Protein AF-A0A1J5QTK3-F1 (afdb_monomer_lite)

Organism: NCBI:txid410659

pLDDT: mean 83.71, std 11.72, range [50.41, 92.31]

InterPro domains:
  IPR041464 TubC, N-terminal docking domain [PF18563] (5-52)
  IPR044894 TubC, N-terminal docking domain superfamily [G3DSA:1.10.10.1830] (3-54)

Structure (mmCIF, N/CA/C/O backbone):
data_AF-A0A1J5QTK3-F1
#
_entry.id   AF-A0A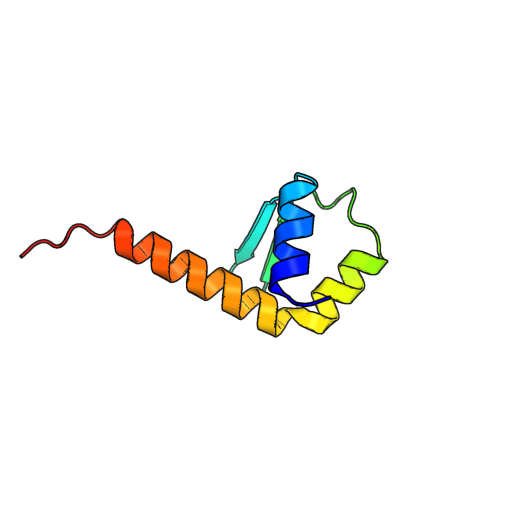1J5QTK3-F1
#
loop_
_atom_site.group_PDB
_atom_site.id
_atom_site.type_symbol
_atom_site.label_atom_id
_atom_site.label_alt_id
_atom_site.label_comp_id
_atom_site.label_asym_id
_atom_site.label_entity_id
_atom_site.label_seq_id
_atom_site.pdbx_PDB_ins_code
_atom_site.Cartn_x
_atom_site.Cartn_y
_atom_site.Cartn_z
_atom_site.occupancy
_atom_site.B_iso_or_equiv
_atom_site.auth_seq_id
_atom_site.auth_comp_id
_atom_site.auth_asym_id
_atom_site.auth_atom_id
_atom_site.pdbx_PDB_model_num
ATOM 1 N N . MET A 1 1 ? 12.633 -7.434 3.554 1.00 66.12 1 MET A N 1
ATOM 2 C CA . MET A 1 1 ? 11.957 -6.132 3.411 1.00 66.12 1 MET A CA 1
ATOM 3 C C . MET A 1 1 ? 10.752 -6.132 4.330 1.00 66.12 1 MET A C 1
ATOM 5 O O . MET A 1 1 ? 10.149 -7.182 4.473 1.00 66.12 1 MET A O 1
ATOM 9 N N . LEU A 1 2 ? 10.441 -5.040 5.006 1.00 84.81 2 LEU A N 1
ATOM 10 C CA . LEU A 1 2 ? 9.273 -4.886 5.874 1.00 84.81 2 LEU A CA 1
ATOM 11 C C . LEU A 1 2 ? 8.171 -4.109 5.133 1.00 84.81 2 LEU A C 1
ATOM 13 O O . LEU A 1 2 ? 8.442 -3.439 4.138 1.00 84.81 2 LEU A O 1
ATOM 17 N N . ALA A 1 3 ? 6.924 -4.183 5.607 1.00 86.88 3 ALA A N 1
ATOM 18 C CA . ALA A 1 3 ? 5.814 -3.399 5.055 1.00 86.88 3 ALA A CA 1
ATOM 19 C C . ALA A 1 3 ? 6.093 -1.875 4.957 1.00 86.88 3 ALA A C 1
ATOM 21 O O . ALA A 1 3 ? 5.879 -1.328 3.877 1.00 86.88 3 ALA A O 1
ATOM 22 N N . PRO A 1 4 ? 6.616 -1.182 5.994 1.00 88.56 4 PRO A N 1
ATOM 23 C CA . PRO A 1 4 ? 6.919 0.251 5.897 1.00 88.56 4 PRO A CA 1
ATOM 24 C C . PRO A 1 4 ? 8.049 0.575 4.911 1.00 88.56 4 PR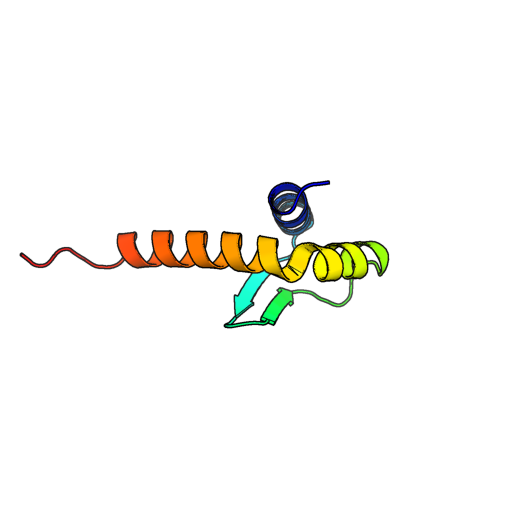O A C 1
ATOM 26 O O . PRO A 1 4 ? 8.001 1.607 4.252 1.00 88.56 4 PRO A O 1
ATOM 29 N N . GLU A 1 5 ? 9.040 -0.309 4.759 1.00 90.38 5 GLU A N 1
ATOM 30 C CA . GLU A 1 5 ? 10.114 -0.118 3.775 1.00 90.38 5 GLU A CA 1
ATOM 31 C C . GLU A 1 5 ? 9.572 -0.172 2.343 1.00 90.38 5 GLU A C 1
ATOM 33 O O . GLU A 1 5 ? 9.985 0.619 1.502 1.00 90.38 5 GLU A O 1
ATOM 38 N N . LEU A 1 6 ? 8.622 -1.075 2.076 1.00 89.25 6 LEU A N 1
ATOM 39 C CA . LEU A 1 6 ? 7.993 -1.206 0.762 1.00 89.25 6 LEU A CA 1
ATOM 40 C C . LEU A 1 6 ? 7.147 0.029 0.415 1.00 89.25 6 LEU A C 1
ATOM 42 O O . LEU A 1 6 ? 7.215 0.523 -0.706 1.00 89.25 6 LEU A O 1
ATOM 46 N N . ILE A 1 7 ? 6.392 0.553 1.387 1.00 90.75 7 ILE A N 1
ATOM 47 C CA . ILE A 1 7 ? 5.625 1.799 1.231 1.00 90.75 7 ILE A CA 1
ATOM 48 C C . ILE A 1 7 ? 6.575 2.964 0.922 1.00 90.75 7 ILE A C 1
ATOM 50 O O . ILE A 1 7 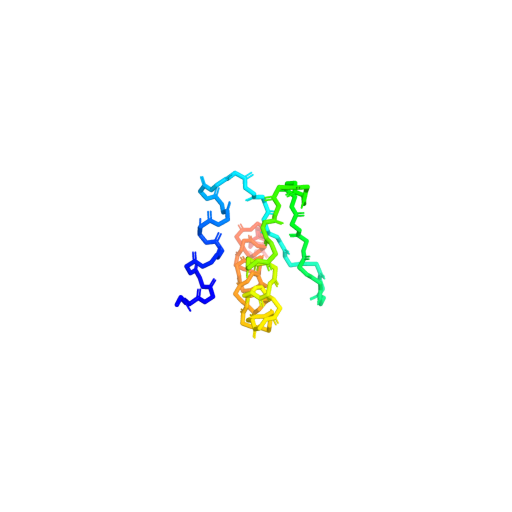? 6.372 3.691 -0.049 1.00 90.75 7 ILE A O 1
ATOM 54 N N . PHE A 1 8 ? 7.649 3.102 1.704 1.00 90.62 8 PHE A N 1
ATOM 55 C CA . PHE A 1 8 ? 8.634 4.162 1.508 1.00 90.62 8 PHE A CA 1
ATOM 56 C C . PHE A 1 8 ? 9.327 4.062 0.146 1.00 90.62 8 PHE A C 1
ATOM 58 O O . PHE A 1 8 ? 9.455 5.065 -0.552 1.00 90.62 8 PHE A O 1
ATOM 65 N N . GLN A 1 9 ? 9.718 2.854 -0.270 1.00 90.62 9 GLN A N 1
ATOM 66 C CA . GLN A 1 9 ? 10.310 2.620 -1.585 1.00 90.62 9 GLN A CA 1
ATOM 67 C C . GLN A 1 9 ? 9.373 3.088 -2.705 1.00 90.62 9 GLN A C 1
ATOM 69 O O . GLN A 1 9 ? 9.815 3.815 -3.595 1.00 90.62 9 GLN A O 1
ATOM 74 N N . LEU A 1 10 ? 8.087 2.731 -2.634 1.00 90.38 10 LEU A N 1
ATOM 75 C CA . LEU A 1 10 ? 7.083 3.155 -3.610 1.00 90.38 10 LEU A CA 1
ATOM 76 C C . LEU A 1 10 ? 6.968 4.683 -3.675 1.00 90.38 10 LEU A C 1
ATOM 78 O O . LEU A 1 10 ? 7.066 5.247 -4.763 1.00 90.38 10 LEU A O 1
ATOM 82 N N . TRP A 1 11 ? 6.879 5.365 -2.532 1.00 90.69 11 TRP A N 1
ATOM 83 C CA . TRP A 1 11 ? 6.848 6.831 -2.502 1.00 90.69 11 TRP A CA 1
ATOM 84 C C . TRP A 1 11 ? 8.107 7.465 -3.097 1.00 90.69 11 TRP A C 1
ATOM 86 O O . TRP A 1 11 ? 8.010 8.391 -3.901 1.00 90.69 11 TRP A O 1
ATOM 96 N N . THR A 1 12 ? 9.294 6.951 -2.763 1.00 91.06 12 THR A N 1
ATOM 97 C CA . THR A 1 12 ? 10.556 7.475 -3.318 1.00 91.06 12 THR A CA 1
ATOM 98 C C . THR A 1 12 ? 10.705 7.226 -4.816 1.00 91.06 12 THR A C 1
ATOM 100 O O . THR A 1 12 ? 11.370 8.001 -5.499 1.00 91.06 12 THR A O 1
ATOM 103 N N . ALA A 1 13 ? 10.064 6.178 -5.332 1.00 89.81 13 ALA A N 1
ATOM 104 C CA . ALA A 1 13 ? 10.013 5.878 -6.755 1.00 89.81 13 ALA A CA 1
ATOM 105 C C . ALA A 1 13 ? 8.909 6.663 -7.496 1.00 89.81 13 ALA A C 1
ATOM 107 O O . ALA A 1 13 ? 8.759 6.504 -8.704 1.00 89.81 13 ALA A O 1
ATOM 108 N N . GLY A 1 14 ? 8.168 7.536 -6.801 1.00 90.12 14 GLY A N 1
ATOM 109 C CA . GLY A 1 14 ? 7.142 8.398 -7.392 1.00 90.12 14 GLY A CA 1
ATOM 110 C C . GLY A 1 14 ? 5.749 7.771 -7.466 1.00 90.12 14 GLY A C 1
ATOM 111 O O . GLY A 1 14 ? 4.851 8.359 -8.068 1.00 90.12 14 GLY A O 1
ATOM 112 N N . TYR A 1 15 ? 5.545 6.610 -6.844 1.00 91.25 15 TYR A N 1
ATOM 113 C CA . TYR A 1 15 ? 4.230 5.993 -6.728 1.00 91.25 15 TYR A CA 1
ATOM 114 C C . TYR A 1 15 ? 3.466 6.588 -5.552 1.00 91.25 15 TYR A C 1
ATOM 116 O O . TYR A 1 15 ? 3.999 6.758 -4.458 1.00 91.25 15 TYR A O 1
ATOM 124 N N . SER A 1 16 ? 2.181 6.834 -5.751 1.00 90.12 16 SER A N 1
ATOM 125 C CA . SER A 1 16 ? 1.227 7.072 -4.675 1.00 90.12 16 SER A CA 1
ATOM 126 C C . SER A 1 16 ? 0.620 5.741 -4.267 1.00 90.12 16 SER A C 1
ATOM 128 O O . SER A 1 16 ? 0.075 5.043 -5.114 1.00 90.12 16 SER A O 1
ATOM 130 N N . ILE A 1 17 ? 0.709 5.394 -2.986 1.00 91.12 17 ILE A N 1
ATOM 131 C CA . ILE A 1 17 ? 0.059 4.216 -2.409 1.00 91.12 17 ILE A CA 1
ATOM 132 C C . ILE A 1 17 ? -0.886 4.662 -1.297 1.00 91.12 17 ILE A C 1
ATOM 134 O O . ILE A 1 17 ? -0.478 5.364 -0.373 1.00 91.12 17 ILE A O 1
ATOM 138 N N . THR A 1 18 ? -2.148 4.252 -1.388 1.00 89.75 18 THR A N 1
ATOM 139 C CA . THR A 1 18 ? -3.178 4.544 -0.386 1.00 89.75 18 THR A CA 1
ATOM 140 C C . THR A 1 18 ? -4.004 3.295 -0.080 1.00 89.75 18 THR A C 1
ATOM 142 O O . THR A 1 18 ? -4.008 2.317 -0.830 1.00 89.75 18 THR A O 1
ATOM 145 N N . ALA A 1 19 ? -4.666 3.288 1.078 1.00 90.81 19 ALA A N 1
ATOM 146 C CA . ALA A 1 19 ? -5.577 2.213 1.451 1.00 90.81 19 ALA A CA 1
ATOM 147 C C . ALA A 1 19 ? -7.021 2.690 1.312 1.00 90.81 19 ALA A C 1
ATOM 149 O O . ALA A 1 19 ? -7.477 3.489 2.131 1.00 90.81 19 ALA A O 1
ATOM 150 N N . ASP A 1 20 ? -7.735 2.137 0.335 1.00 86.44 20 ASP A N 1
ATOM 151 C CA . ASP A 1 20 ? -9.169 2.339 0.144 1.00 86.44 20 ASP A CA 1
ATOM 152 C C . ASP A 1 20 ? -9.928 1.117 0.680 1.00 86.44 20 ASP A C 1
ATOM 154 O O . ASP A 1 20 ? -9.947 0.033 0.091 1.00 86.44 20 ASP A O 1
ATOM 158 N N . GLY A 1 21 ? -10.486 1.242 1.885 1.00 84.50 21 GLY A N 1
ATOM 159 C CA . GLY A 1 21 ? -11.211 0.151 2.539 1.00 84.50 21 GLY A CA 1
ATOM 160 C C . GLY A 1 21 ? -10.356 -1.109 2.759 1.00 84.50 21 GLY A C 1
ATOM 161 O O . GLY A 1 21 ? -9.611 -1.208 3.736 1.00 84.50 21 GLY A O 1
ATOM 162 N N . GLN A 1 22 ? -10.516 -2.124 1.907 1.00 86.88 22 GLN A N 1
ATOM 163 C CA . GLN A 1 22 ? -9.744 -3.383 1.931 1.00 86.88 22 GLN A CA 1
ATOM 164 C C . GLN A 1 22 ? -8.816 -3.546 0.716 1.00 86.88 22 GLN A C 1
ATOM 166 O O . GLN A 1 22 ? -8.208 -4.609 0.515 1.00 86.88 22 GLN A O 1
ATOM 171 N N . TYR A 1 23 ? -8.704 -2.505 -0.098 1.00 88.38 23 TYR A N 1
ATOM 172 C CA . TYR A 1 23 ? -7.920 -2.470 -1.318 1.00 88.38 23 TYR A CA 1
ATOM 173 C C . TYR A 1 23 ? -6.721 -1.540 -1.135 1.00 88.38 23 TYR A C 1
ATOM 175 O O . TYR A 1 23 ? -6.768 -0.572 -0.379 1.00 88.38 23 TYR A O 1
ATOM 183 N N . LEU A 1 24 ? -5.615 -1.907 -1.779 1.00 89.94 24 LEU A N 1
ATOM 184 C CA . LEU A 1 24 ? -4.461 -1.030 -1.923 1.00 89.94 24 LEU A CA 1
ATOM 185 C C . LEU A 1 24 ? -4.599 -0.377 -3.285 1.00 89.94 24 LEU A C 1
ATOM 187 O O . LEU A 1 24 ? -4.636 -1.090 -4.289 1.00 89.94 24 LEU A O 1
ATOM 191 N N . ASP A 1 25 ? -4.709 0.940 -3.283 1.00 90.50 25 ASP A N 1
ATOM 192 C CA . ASP A 1 25 ? -4.695 1.738 -4.495 1.00 90.50 25 ASP A CA 1
ATOM 193 C C . ASP A 1 25 ? -3.270 2.240 -4.722 1.00 90.50 25 ASP A C 1
ATOM 195 O O . ASP A 1 25 ? -2.634 2.751 -3.794 1.00 90.50 25 ASP A O 1
ATOM 199 N N . ILE A 1 26 ? -2.742 2.013 -5.926 1.00 90.62 26 ILE A N 1
ATOM 200 C CA . ILE A 1 26 ? -1.383 2.405 -6.297 1.00 90.62 26 ILE A CA 1
ATOM 201 C C . ILE A 1 26 ? -1.425 3.081 -7.660 1.00 90.62 26 ILE A C 1
ATOM 203 O O . ILE A 1 26 ? -1.923 2.499 -8.622 1.00 90.62 26 ILE A O 1
ATOM 207 N N . SER A 1 27 ? -0.872 4.288 -7.737 1.00 90.19 27 SER A N 1
ATOM 208 C CA . SER A 1 27 ? -0.873 5.112 -8.944 1.00 90.19 27 SER A CA 1
ATOM 209 C C . SER A 1 27 ? 0.487 5.789 -9.160 1.00 90.19 27 SER A C 1
ATOM 211 O O . SER A 1 27 ? 0.992 6.408 -8.222 1.00 90.19 27 SER A O 1
ATOM 213 N N . PRO A 1 28 ? 1.072 5.743 -10.373 1.00 88.88 28 PRO A N 1
ATOM 214 C CA . PRO A 1 28 ? 0.630 4.971 -11.541 1.00 88.88 28 PRO A CA 1
ATOM 215 C C . PRO A 1 28 ? 0.866 3.459 -11.363 1.00 88.88 28 PRO A C 1
ATOM 217 O O . PRO A 1 28 ? 1.825 3.054 -10.716 1.00 88.88 28 PRO A O 1
ATOM 220 N N . ALA A 1 29 ? 0.013 2.612 -11.943 1.00 82.81 29 ALA A N 1
ATOM 221 C CA . ALA A 1 29 ? 0.159 1.154 -11.837 1.00 82.81 29 ALA A CA 1
ATOM 222 C C . ALA A 1 29 ? 0.979 0.531 -12.984 1.00 82.81 29 ALA A C 1
ATOM 224 O O . ALA A 1 29 ? 1.449 -0.597 -12.850 1.00 82.81 29 ALA A O 1
ATOM 225 N N . ASP A 1 30 ? 1.152 1.252 -14.096 1.00 80.38 30 ASP A N 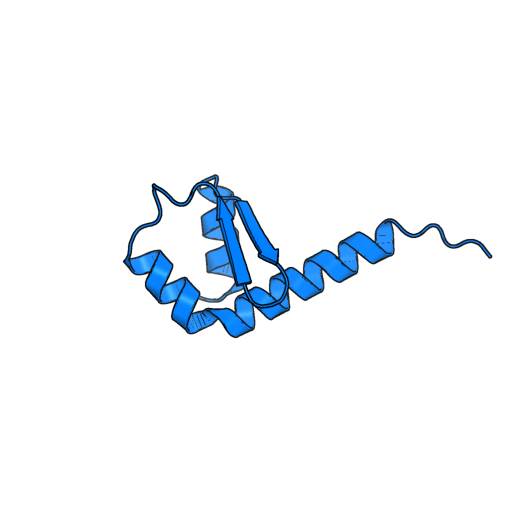1
ATOM 226 C CA . ASP A 1 30 ? 1.744 0.743 -15.341 1.00 80.38 30 ASP A CA 1
ATOM 227 C C . ASP A 1 30 ? 3.208 0.298 -15.216 1.00 80.38 30 ASP A C 1
ATOM 229 O O . ASP A 1 30 ? 3.647 -0.581 -15.953 1.00 80.38 30 ASP A O 1
ATOM 233 N N . ASP A 1 31 ? 3.953 0.874 -14.273 1.00 82.75 31 ASP A N 1
ATOM 234 C CA . ASP A 1 31 ? 5.397 0.647 -14.117 1.00 82.75 31 ASP A CA 1
ATOM 235 C C . ASP A 1 31 ? 5.723 -0.288 -12.923 1.00 82.75 31 ASP A C 1
ATOM 237 O O . ASP A 1 31 ? 6.878 -0.564 -12.589 1.00 82.75 31 ASP A O 1
ATOM 241 N N . LEU A 1 32 ? 4.690 -0.861 -12.285 1.00 85.81 32 LEU A N 1
ATOM 242 C CA . LEU A 1 32 ? 4.869 -1.800 -11.178 1.00 85.81 32 LEU A CA 1
ATOM 243 C C . LEU A 1 32 ? 5.458 -3.129 -11.660 1.00 85.81 32 LEU A C 1
ATOM 245 O O . LEU A 1 32 ? 4.804 -3.944 -12.313 1.00 85.81 32 LEU A O 1
ATOM 249 N N . SER A 1 33 ? 6.690 -3.397 -11.233 1.00 88.19 33 SER A N 1
ATOM 250 C CA . SER A 1 33 ? 7.335 -4.688 -11.459 1.00 88.19 33 SER A CA 1
ATOM 251 C C . SER A 1 33 ? 6.559 -5.835 -10.790 1.00 88.19 33 SER A C 1
ATOM 253 O O . SER A 1 33 ? 6.094 -5.688 -9.655 1.00 88.19 33 SER A O 1
ATOM 255 N N . PRO A 1 34 ? 6.464 -7.018 -11.425 1.00 88.75 34 PRO A N 1
ATOM 256 C CA . PRO A 1 34 ? 5.710 -8.153 -10.887 1.00 88.75 34 PRO A CA 1
ATOM 257 C C . PRO A 1 34 ? 6.225 -8.616 -9.516 1.00 88.75 34 PRO A C 1
ATOM 259 O O . PRO A 1 34 ? 5.426 -8.997 -8.664 1.00 88.75 34 PRO A O 1
ATOM 262 N N . GLU A 1 35 ? 7.531 -8.497 -9.263 1.00 89.94 35 GLU A N 1
ATOM 263 C CA . GLU A 1 35 ? 8.132 -8.785 -7.955 1.00 89.94 35 GLU A CA 1
ATOM 264 C C . GLU A 1 35 ? 7.556 -7.884 -6.848 1.00 89.94 35 GLU A C 1
ATOM 266 O O . GLU A 1 35 ? 7.186 -8.360 -5.774 1.00 89.94 35 GLU A O 1
ATOM 271 N N . ILE A 1 36 ? 7.405 -6.585 -7.124 1.00 88.00 36 ILE A N 1
ATOM 272 C CA . ILE A 1 36 ? 6.815 -5.620 -6.189 1.00 88.00 36 ILE A CA 1
ATOM 273 C C . ILE A 1 36 ? 5.347 -5.962 -5.936 1.00 88.00 36 ILE A C 1
ATOM 275 O O . ILE A 1 36 ? 4.897 -5.954 -4.789 1.00 88.00 36 ILE A O 1
ATOM 279 N N . VAL A 1 37 ? 4.608 -6.344 -6.980 1.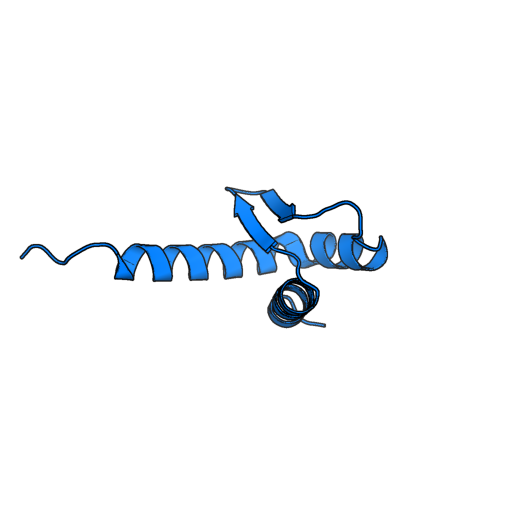00 89.06 37 VAL A N 1
ATOM 280 C CA . VAL A 1 37 ? 3.210 -6.784 -6.856 1.00 89.06 37 VAL A CA 1
ATOM 281 C C . VAL A 1 37 ? 3.088 -8.023 -5.964 1.00 89.06 37 VAL A C 1
ATOM 283 O O . VAL A 1 37 ? 2.169 -8.101 -5.144 1.00 89.06 37 VAL A O 1
ATOM 286 N N . GLU A 1 38 ? 3.997 -8.991 -6.076 1.00 91.25 38 GLU A N 1
ATOM 287 C CA . GLU A 1 38 ? 4.009 -10.155 -5.185 1.00 91.25 38 GLU A CA 1
ATOM 288 C C . GLU A 1 38 ? 4.315 -9.771 -3.735 1.00 91.25 38 GLU A C 1
ATOM 290 O O . GLU A 1 38 ? 3.606 -10.217 -2.827 1.00 91.25 38 GLU A O 1
ATOM 295 N N . GLN A 1 39 ? 5.291 -8.891 -3.500 1.00 90.06 39 GLN A N 1
ATOM 296 C CA . GLN A 1 39 ? 5.599 -8.413 -2.149 1.00 90.06 39 GLN A CA 1
ATOM 297 C C . GLN A 1 39 ? 4.424 -7.649 -1.519 1.00 90.06 39 GLN A C 1
ATOM 299 O O . GLN A 1 39 ? 4.099 -7.867 -0.347 1.00 90.06 39 GLN A O 1
ATOM 304 N N . LEU A 1 40 ? 3.735 -6.818 -2.306 1.00 89.12 40 LEU A N 1
ATOM 305 C CA . LEU A 1 40 ? 2.519 -6.113 -1.898 1.00 89.12 40 LEU A CA 1
ATOM 306 C C . LEU A 1 40 ? 1.401 -7.086 -1.516 1.00 89.12 40 LEU A C 1
ATOM 308 O O . LEU A 1 40 ? 0.732 -6.888 -0.503 1.00 89.12 40 LEU A O 1
ATOM 312 N N . LYS A 1 41 ? 1.208 -8.161 -2.290 1.00 90.06 41 LYS A N 1
ATOM 313 C CA . LYS A 1 41 ? 0.204 -9.195 -1.994 1.00 90.06 41 LYS A CA 1
ATOM 314 C C . LYS A 1 41 ? 0.533 -9.956 -0.713 1.00 90.06 41 LYS A C 1
ATOM 316 O O . LYS A 1 41 ? -0.354 -10.129 0.121 1.00 90.06 41 LYS A O 1
ATOM 321 N N . GLN A 1 42 ? 1.789 -10.365 -0.534 1.00 92.31 42 GLN A N 1
ATOM 322 C CA . GLN A 1 42 ? 2.233 -11.102 0.655 1.00 92.31 42 GLN A CA 1
ATOM 323 C C . GLN A 1 42 ? 2.069 -10.282 1.940 1.00 92.31 42 GLN A C 1
ATOM 325 O O . GLN A 1 42 ? 1.724 -10.838 2.981 1.00 92.31 42 GLN A O 1
ATOM 330 N N . ARG A 1 43 ? 2.268 -8.960 1.865 1.00 90.25 43 ARG A N 1
ATOM 331 C CA . ARG A 1 43 ? 2.174 -8.053 3.022 1.00 90.25 43 ARG A CA 1
ATOM 332 C C . ARG A 1 43 ? 0.933 -7.172 3.041 1.00 90.25 43 ARG A C 1
ATOM 334 O O . ARG A 1 43 ? 0.865 -6.229 3.828 1.00 90.25 43 ARG A O 1
ATOM 341 N N . LYS A 1 44 ? -0.077 -7.481 2.224 1.00 90.12 44 LYS A N 1
ATOM 342 C CA . LYS A 1 44 ? -1.266 -6.634 2.044 1.00 90.12 44 LYS A CA 1
ATOM 343 C C . LYS A 1 44 ? -1.912 -6.238 3.374 1.00 90.12 44 LYS A C 1
ATOM 345 O O . LYS A 1 44 ? -2.253 -5.076 3.563 1.00 90.12 44 LYS A O 1
ATOM 350 N N . ALA A 1 45 ? -2.070 -7.188 4.296 1.00 90.12 45 ALA A N 1
ATOM 351 C CA . ALA A 1 45 ? -2.713 -6.947 5.588 1.00 90.12 45 ALA A CA 1
ATOM 352 C C . ALA A 1 45 ? -1.930 -5.960 6.476 1.00 90.12 45 ALA A C 1
ATOM 354 O O . ALA A 1 45 ? -2.531 -5.069 7.082 1.00 90.12 45 ALA A O 1
ATOM 355 N N . GLU A 1 46 ? -0.602 -6.085 6.525 1.00 91.69 46 GLU A N 1
ATOM 356 C CA . GLU A 1 46 ? 0.264 -5.171 7.278 1.00 91.69 46 GLU A CA 1
ATOM 357 C C . GLU A 1 46 ? 0.246 -3.768 6.666 1.00 91.69 46 GLU A C 1
ATOM 359 O O . GLU A 1 46 ? 0.028 -2.788 7.375 1.00 91.69 46 GLU A O 1
ATOM 364 N N . ILE A 1 47 ? 0.392 -3.673 5.340 1.00 91.25 47 ILE A N 1
ATOM 365 C CA . ILE A 1 47 ? 0.396 -2.400 4.604 1.00 91.25 47 ILE A CA 1
ATOM 366 C C . ILE A 1 47 ? -0.933 -1.664 4.798 1.00 91.25 47 ILE A C 1
ATOM 368 O O . ILE A 1 47 ? -0.940 -0.487 5.149 1.00 91.25 47 ILE A O 1
ATOM 372 N N . LEU A 1 48 ? -2.064 -2.361 4.649 1.00 92.06 48 LEU A N 1
ATOM 373 C CA . LEU A 1 48 ? -3.387 -1.783 4.897 1.00 92.06 48 LEU A CA 1
ATOM 374 C C . LEU A 1 48 ? -3.531 -1.261 6.329 1.00 92.06 48 LEU A C 1
ATOM 376 O O . LEU A 1 48 ? -4.162 -0.229 6.537 1.00 92.06 48 LEU A O 1
ATOM 380 N N . SER A 1 49 ? -2.980 -1.970 7.314 1.00 90.62 49 SER A N 1
ATOM 381 C CA . SER A 1 49 ? -3.065 -1.554 8.717 1.00 90.62 49 SER A CA 1
ATOM 382 C C . SER A 1 49 ? -2.256 -0.281 8.969 1.00 90.62 49 SER A C 1
ATOM 384 O O . SER A 1 49 ? -2.754 0.630 9.627 1.00 90.62 49 SER A O 1
ATOM 386 N N . LEU A 1 50 ? -1.055 -0.188 8.391 1.00 90.25 50 LEU A N 1
ATOM 387 C CA . LEU A 1 50 ? -0.199 0.998 8.475 1.00 90.25 50 LEU A CA 1
ATOM 388 C C . LEU A 1 50 ? -0.843 2.211 7.796 1.00 90.25 50 LEU A C 1
ATOM 390 O O . LEU A 1 50 ? -1.002 3.251 8.428 1.00 90.25 50 LEU A O 1
ATOM 394 N N . LEU A 1 51 ? -1.297 2.056 6.551 1.00 89.75 51 LEU A N 1
ATOM 395 C CA . LEU A 1 51 ? -1.918 3.143 5.787 1.00 89.75 51 LEU A CA 1
ATOM 396 C C . LEU A 1 51 ? -3.233 3.622 6.415 1.00 89.75 51 LEU A C 1
ATOM 398 O O . LEU A 1 51 ? -3.555 4.805 6.355 1.00 89.75 51 LEU A O 1
ATOM 402 N N . LYS A 1 52 ? -4.013 2.732 7.041 1.00 89.44 52 LYS A N 1
ATOM 403 C CA . LYS A 1 52 ? -5.207 3.135 7.803 1.00 89.44 52 LYS A CA 1
ATOM 404 C C . LYS A 1 52 ? -4.848 3.902 9.064 1.00 89.44 52 LYS A C 1
ATOM 406 O O . LYS A 1 52 ? -5.524 4.873 9.388 1.00 89.44 52 LYS A O 1
ATOM 411 N N . LEU A 1 53 ? -3.820 3.456 9.782 1.00 87.38 53 LEU A N 1
ATOM 412 C CA . LEU A 1 53 ? -3.357 4.129 10.988 1.00 87.38 53 LEU A CA 1
ATOM 413 C C . LEU A 1 53 ? -2.852 5.542 10.666 1.00 87.38 53 LEU A C 1
ATOM 415 O O . LEU A 1 53 ? -3.128 6.470 11.423 1.00 87.38 53 LEU A O 1
ATOM 419 N N . GLU A 1 54 ? -2.153 5.707 9.544 1.00 84.62 54 GLU A N 1
ATOM 420 C CA . GLU A 1 54 ? -1.698 7.006 9.043 1.00 84.62 54 GLU A CA 1
ATOM 421 C C . GLU A 1 54 ? -2.881 7.913 8.667 1.00 84.62 54 GLU A C 1
ATOM 423 O O . GLU A 1 54 ? -3.003 9.010 9.209 1.00 84.62 54 GLU A O 1
ATOM 428 N N . GLN A 1 55 ? -3.836 7.417 7.869 1.00 82.12 55 GLN A N 1
ATOM 429 C CA . GLN A 1 55 ? -5.055 8.163 7.513 1.00 82.12 55 GLN A CA 1
ATOM 430 C C . GLN A 1 55 ? -5.891 8.576 8.734 1.00 82.12 55 GLN A C 1
ATOM 432 O O . GLN A 1 55 ? -6.449 9.670 8.776 1.00 82.12 55 GLN A O 1
ATOM 437 N N . GLN A 1 56 ? -5.989 7.717 9.751 1.00 83.12 56 GLN A N 1
ATOM 438 C CA . GLN A 1 56 ? -6.698 8.042 10.990 1.00 83.12 56 GLN A CA 1
ATOM 439 C C . GLN A 1 56 ? -5.984 9.100 11.834 1.00 83.12 56 GLN A C 1
ATOM 441 O O . GLN A 1 56 ? -6.652 9.831 12.568 1.00 83.12 56 GLN A O 1
ATOM 446 N N . GLN A 1 57 ? -4.654 9.155 11.788 1.00 78.69 57 GLN A N 1
ATOM 447 C CA . GLN A 1 57 ? -3.888 10.195 12.472 1.00 78.69 57 GLN A CA 1
ATOM 448 C C . GLN A 1 57 ? -4.041 11.538 11.760 1.00 78.69 57 GLN A C 1
ATOM 450 O O . GLN A 1 57 ? -4.322 12.532 12.427 1.00 78.69 57 GLN A O 1
ATOM 455 N N . ASP A 1 58 ? -3.965 11.549 10.430 1.00 67.88 58 ASP A N 1
ATOM 456 C CA . ASP A 1 58 ? -4.153 12.760 9.626 1.00 67.88 58 ASP A CA 1
ATOM 457 C C . ASP A 1 58 ? -5.576 13.332 9.789 1.00 67.88 58 ASP A C 1
ATOM 459 O O . ASP A 1 58 ? -5.762 14.506 10.112 1.00 67.88 58 ASP A O 1
ATOM 463 N N . ALA A 1 59 ? -6.596 12.465 9.752 1.00 66.94 59 ALA A N 1
ATOM 464 C CA . ALA A 1 59 ? -7.989 12.861 9.970 1.00 66.94 59 ALA A CA 1
ATOM 465 C C . ALA A 1 59 ? -8.249 13.469 11.363 1.00 66.94 59 ALA A C 1
ATOM 467 O O . ALA A 1 59 ? -9.096 14.353 11.498 1.00 66.94 59 ALA A O 1
ATOM 468 N N . ARG A 1 60 ? -7.529 13.031 12.409 1.00 61.50 60 ARG A N 1
ATOM 469 C CA . ARG A 1 60 ? -7.662 13.600 13.766 1.00 61.50 60 ARG A CA 1
ATOM 470 C C . ARG A 1 60 ? -7.026 14.978 13.905 1.00 61.50 60 ARG A C 1
ATOM 472 O O . ARG A 1 60 ? -7.458 15.745 14.761 1.00 61.50 60 ARG A O 1
ATOM 479 N N . LEU A 1 61 ? -6.019 15.299 13.097 1.00 59.69 61 LEU A N 1
ATOM 480 C CA . LEU A 1 61 ? -5.378 16.617 13.112 1.00 59.69 61 LEU A CA 1
ATOM 481 C C . LEU A 1 61 ? -6.241 17.683 12.415 1.00 59.69 61 LEU A C 1
ATOM 483 O O . LEU A 1 61 ? -6.087 18.871 12.692 1.00 59.69 61 LEU A O 1
ATOM 487 N N . LEU A 1 62 ? -7.178 17.262 11.560 1.00 58.94 62 LEU A N 1
ATOM 488 C CA . LEU A 1 62 ? -8.071 18.136 10.794 1.00 58.94 62 LEU A CA 1
ATOM 489 C C . LEU A 1 62 ? -9.444 18.362 11.448 1.00 58.94 62 LEU A C 1
ATOM 491 O O . LEU A 1 62 ? -10.202 19.210 10.979 1.00 58.94 62 LEU A O 1
ATOM 495 N N . THR A 1 63 ? -9.786 17.658 12.533 1.00 50.41 63 THR A N 1
ATOM 496 C CA . THR A 1 63 ? -10.970 18.000 13.334 1.00 50.41 63 THR A CA 1
ATOM 497 C C . THR A 1 63 ? -10.613 19.125 14.308 1.00 50.41 63 THR A C 1
ATOM 499 O O . THR A 1 63 ? -9.891 18.855 15.272 1.00 50.41 63 THR A O 1
ATOM 502 N N . PRO A 1 64 ? -11.095 20.374 14.125 1.00 51.66 64 PRO A N 1
ATOM 503 C CA . PRO A 1 64 ? -10.972 21.369 15.176 1.00 51.66 64 PRO A CA 1
ATOM 504 C C . PRO A 1 64 ? -11.720 20.836 16.398 1.00 51.66 64 PRO A C 1
ATOM 506 O O . PRO A 1 64 ? -1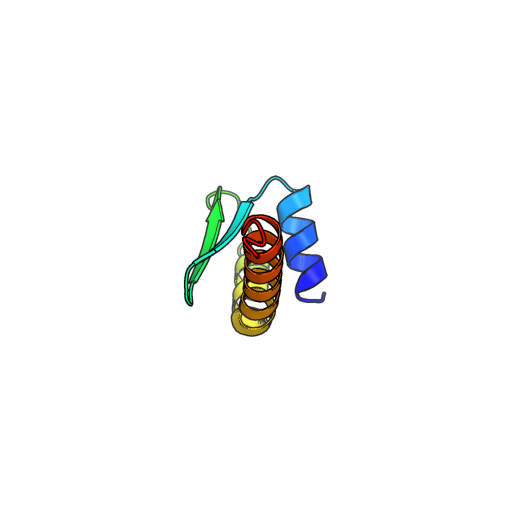2.911 20.531 16.326 1.00 51.66 64 PRO A O 1
ATOM 509 N N . VAL A 1 65 ? -11.010 20.718 17.520 1.00 58.19 65 VAL A N 1
ATOM 510 C CA . VAL A 1 65 ? -11.630 20.676 18.844 1.00 58.19 65 VAL A CA 1
ATOM 511 C C . VAL A 1 65 ? -12.531 21.910 18.928 1.00 58.19 65 VAL A C 1
ATOM 513 O O . VAL A 1 65 ? -12.064 23.037 19.060 1.00 58.19 65 VAL A O 1
ATOM 516 N N . GLN A 1 66 ? -13.833 21.706 18.745 1.00 52.34 66 GLN A N 1
ATOM 517 C CA . GLN A 1 66 ? -14.839 22.630 19.236 1.00 52.34 66 GLN A CA 1
ATOM 518 C C . GLN A 1 66 ? -15.200 22.149 20.636 1.00 52.34 66 GLN A C 1
ATOM 520 O O . GLN A 1 66 ? -15.950 21.187 20.806 1.00 52.34 66 GLN A O 1
ATOM 525 N N . SER A 1 67 ? -14.599 22.773 21.641 1.00 51.47 67 SER A N 1
ATOM 526 C CA . SER A 1 67 ? -15.075 22.801 23.026 1.00 51.47 67 SER A CA 1
ATOM 527 C C . SER A 1 67 ? -14.594 24.089 23.669 1.00 51.47 67 SER A C 1
ATOM 529 O O . SER A 1 67 ? -13.392 24.395 23.508 1.00 51.47 67 SER A O 1
#

Sequence (67 aa):
MLAPELIFQLWTAGYSITADGQYLDISPADDLSPEIVEQLKQRKAEILSLLKLEQQQDARLLTPVQS

Radius of gyration: 13.68 Å; chains: 1; bounding box: 27×34×38 Å

Foldseek 3Di:
DDLVVLCVVCVVVVWDWAADPQDIDIPPPPPDDVVSVVVCVVCVVVNNVVRVVVVVVVVVVPDPPPD

Secondary structure (DSSP, 8-state):
--HHHHHHHHHHTT-EEEEETTEEEEES-TT--HHHHHHHHHTHHHHHHHHHHHHHHHHHHSS----